Protein AF-M1DH36-F1 (afdb_monomer_lite)

Structure (mmCIF, N/CA/C/O backbone):
data_AF-M1DH36-F1
#
_entry.id   AF-M1DH36-F1
#
loop_
_atom_site.group_PDB
_atom_site.id
_atom_site.type_symbol
_atom_site.label_atom_id
_atom_site.label_alt_id
_atom_site.label_comp_id
_atom_site.label_asym_id
_atom_site.label_entity_id
_atom_site.label_seq_id
_atom_site.pdbx_PDB_ins_code
_atom_site.Cartn_x
_atom_site.Cartn_y
_atom_site.Cartn_z
_atom_site.occupancy
_atom_site.B_iso_or_equiv
_atom_site.auth_seq_id
_atom_site.auth_comp_id
_atom_site.auth_asym_id
_atom_site.auth_atom_id
_atom_site.pdbx_PDB_model_num
ATOM 1 N N . MET A 1 1 ? -12.314 -57.095 -24.752 1.00 42.28 1 MET A N 1
ATOM 2 C CA . MET A 1 1 ? -11.784 -55.862 -24.139 1.00 42.28 1 MET A CA 1
ATOM 3 C C . MET A 1 1 ? -11.104 -55.085 -25.249 1.00 42.28 1 MET A C 1
ATOM 5 O O . MET A 1 1 ? -10.148 -55.603 -25.806 1.00 42.28 1 MET A O 1
ATOM 9 N N . PHE A 1 2 ? -11.650 -53.938 -25.650 1.00 45.88 2 PHE A N 1
ATOM 10 C CA . PHE A 1 2 ? -11.064 -53.094 -26.693 1.00 45.88 2 PHE A CA 1
ATOM 11 C C . PHE A 1 2 ? -10.567 -51.814 -26.026 1.00 45.88 2 PHE A C 1
ATOM 13 O O . PHE A 1 2 ? -11.365 -51.044 -25.501 1.00 45.88 2 PHE A O 1
ATOM 20 N N . THR A 1 3 ? -9.252 -51.626 -25.987 1.00 54.78 3 THR A N 1
ATOM 21 C CA . THR A 1 3 ? -8.622 -50.365 -25.591 1.00 54.78 3 THR A CA 1
ATOM 22 C C . THR A 1 3 ? -8.755 -49.385 -26.747 1.00 54.78 3 THR A C 1
ATOM 24 O O . THR A 1 3 ? -8.168 -49.597 -27.808 1.00 54.78 3 THR A O 1
ATOM 27 N N . THR A 1 4 ? -9.549 -48.334 -26.569 1.00 56.47 4 THR A N 1
ATOM 28 C CA . THR A 1 4 ? -9.610 -47.218 -27.515 1.00 56.47 4 THR A CA 1
ATOM 29 C C . THR A 1 4 ? -8.307 -46.415 -27.441 1.00 56.47 4 THR A C 1
ATOM 31 O O . THR A 1 4 ? -7.880 -46.089 -26.330 1.00 56.47 4 THR A O 1
ATOM 34 N N . PRO A 1 5 ? -7.663 -46.096 -28.577 1.00 58.59 5 PRO A N 1
ATOM 35 C CA . PRO A 1 5 ? -6.467 -45.263 -28.587 1.00 58.59 5 PRO A CA 1
ATOM 36 C C . PRO A 1 5 ? -6.806 -43.853 -28.085 1.00 58.59 5 PRO A C 1
ATOM 38 O O . PRO A 1 5 ? -7.791 -43.251 -28.506 1.00 58.59 5 PRO A O 1
ATOM 41 N N . LEU A 1 6 ? -5.999 -43.360 -27.144 1.00 63.38 6 LEU A N 1
ATOM 42 C CA . LEU A 1 6 ? -6.091 -42.011 -26.596 1.00 63.38 6 LEU A CA 1
ATOM 43 C C . LEU A 1 6 ? -5.641 -41.019 -27.676 1.00 63.38 6 LEU A C 1
ATOM 45 O O . LEU A 1 6 ? -4.460 -40.971 -28.017 1.00 63.38 6 LEU A O 1
ATOM 49 N N . ASP A 1 7 ? -6.582 -40.258 -28.226 1.00 53.03 7 ASP A N 1
ATOM 50 C CA . ASP A 1 7 ? -6.295 -39.248 -29.240 1.00 53.03 7 ASP A CA 1
ATOM 51 C C . ASP A 1 7 ? -5.629 -38.027 -28.579 1.00 53.03 7 ASP A C 1
ATOM 53 O O . ASP A 1 7 ? -6.247 -37.270 -27.830 1.00 53.03 7 ASP A O 1
ATOM 57 N N . ILE A 1 8 ? -4.320 -37.880 -28.793 1.00 55.91 8 ILE A N 1
ATOM 58 C CA . ILE A 1 8 ? -3.453 -36.835 -28.219 1.00 55.91 8 ILE A CA 1
ATOM 59 C C . ILE A 1 8 ? -3.418 -35.576 -29.092 1.00 55.91 8 ILE A C 1
ATOM 61 O O . ILE A 1 8 ? -2.388 -34.911 -29.216 1.00 55.91 8 ILE A O 1
ATOM 65 N N . THR A 1 9 ? -4.552 -35.165 -29.656 1.00 53.34 9 THR A N 1
ATOM 66 C CA . THR A 1 9 ? -4.676 -33.815 -30.216 1.00 53.34 9 THR A CA 1
ATOM 67 C C . THR A 1 9 ? -4.833 -32.802 -29.080 1.00 53.34 9 THR A C 1
ATOM 69 O O . THR A 1 9 ? -5.903 -32.228 -28.873 1.00 53.34 9 THR A O 1
ATOM 72 N N . LYS A 1 10 ? -3.760 -32.553 -28.313 1.00 57.12 10 LYS A N 1
ATOM 73 C CA . LYS A 1 10 ? -3.668 -31.336 -27.498 1.00 57.12 10 LYS A CA 1
ATOM 74 C C . LYS A 1 10 ? -3.493 -30.167 -28.459 1.00 57.12 10 LYS A C 1
ATOM 76 O O . LYS A 1 10 ? -2.382 -29.791 -28.817 1.00 57.12 10 LYS A O 1
ATOM 81 N N . THR A 1 11 ? -4.609 -29.605 -28.902 1.00 49.44 11 THR A N 1
ATOM 82 C CA . THR A 1 11 ? -4.624 -28.299 -29.551 1.00 49.44 11 THR A CA 1
ATOM 83 C C . THR A 1 11 ? -4.036 -27.299 -28.564 1.00 49.44 11 THR A C 1
ATOM 85 O O . THR A 1 11 ? -4.624 -27.047 -27.510 1.00 49.44 11 THR A O 1
ATOM 88 N N . LYS A 1 12 ? -2.853 -26.767 -28.882 1.00 56.31 12 LYS A N 1
ATOM 89 C CA . LYS A 1 12 ? -2.287 -25.597 -28.217 1.00 56.31 12 LYS A CA 1
ATOM 90 C C . LYS A 1 12 ? -3.327 -24.490 -28.357 1.00 56.31 12 LYS A C 1
ATOM 92 O O . LYS A 1 12 ? -3.572 -24.011 -29.463 1.00 56.31 12 LYS A O 1
ATOM 97 N N . GLY A 1 13 ? -4.030 -24.197 -27.263 1.00 55.03 13 GLY A N 1
ATOM 98 C CA . GLY A 1 13 ? -4.970 -23.084 -27.221 1.00 55.03 13 GLY A CA 1
ATOM 99 C C . GLY A 1 13 ? -4.248 -21.812 -27.669 1.00 55.03 13 GLY A C 1
ATOM 100 O O . GLY A 1 13 ? -3.029 -21.726 -27.491 1.00 55.03 13 GLY A O 1
ATOM 101 N N . PRO A 1 14 ? -4.953 -20.857 -28.294 1.00 49.69 14 PRO A N 1
ATOM 102 C CA . PRO A 1 14 ? -4.314 -19.640 -28.760 1.00 49.69 14 PRO A CA 1
ATOM 103 C C . PRO A 1 14 ? -3.577 -18.994 -27.582 1.00 49.69 14 PRO A C 1
ATOM 105 O O . PRO A 1 14 ? -4.127 -18.846 -26.492 1.00 49.69 14 PRO A O 1
ATOM 108 N N . GLU A 1 15 ? -2.312 -18.640 -27.804 1.00 54.12 15 GLU A N 1
ATOM 109 C CA . GLU A 1 15 ? -1.389 -18.031 -26.832 1.00 54.12 15 GLU A CA 1
ATOM 110 C C . GLU A 1 15 ? -1.829 -16.612 -26.400 1.00 54.12 15 GLU A C 1
ATOM 112 O O . GLU A 1 15 ? -1.023 -15.798 -25.966 1.00 54.12 15 GLU A O 1
ATOM 117 N N . ASN A 1 16 ? -3.116 -16.289 -26.532 1.00 48.59 16 ASN A N 1
ATOM 118 C CA . ASN A 1 16 ? -3.704 -14.971 -26.342 1.00 48.59 16 ASN A CA 1
ATOM 119 C C . ASN A 1 16 ? -4.618 -14.877 -25.110 1.00 48.59 16 ASN A C 1
ATOM 121 O O . ASN A 1 16 ? -5.334 -13.890 -24.967 1.00 48.59 16 ASN A O 1
ATOM 125 N N . MET A 1 17 ? -4.612 -15.877 -24.220 1.00 52.38 17 MET A N 1
ATOM 126 C CA . MET A 1 17 ? -5.376 -15.804 -22.963 1.00 52.38 17 MET A CA 1
ATOM 127 C C . MET A 1 17 ? -4.786 -14.809 -21.955 1.00 52.38 17 MET A C 1
ATOM 129 O O . MET A 1 17 ? -5.438 -14.461 -20.974 1.00 52.38 17 MET A O 1
ATOM 133 N N . HIS A 1 18 ? -3.570 -14.327 -22.203 1.00 55.66 18 HIS A N 1
ATOM 134 C CA . HIS A 1 18 ? -2.946 -13.290 -21.404 1.00 55.66 18 HIS A CA 1
ATOM 135 C C . HIS A 1 18 ? -3.297 -11.942 -22.031 1.00 55.66 18 HIS A C 1
ATOM 137 O O . HIS A 1 18 ? -3.010 -11.700 -23.204 1.00 55.66 18 HIS A O 1
ATOM 143 N N . GLY A 1 19 ? -3.953 -11.077 -21.253 1.00 60.44 19 GLY A N 1
ATOM 144 C CA . GLY A 1 19 ? -4.169 -9.684 -21.635 1.00 60.44 19 GLY A CA 1
ATOM 145 C C . GLY A 1 19 ? -2.851 -8.968 -21.969 1.00 60.44 19 GLY A C 1
ATOM 146 O O . GLY A 1 19 ? -1.769 -9.548 -21.830 1.00 60.44 19 GLY A O 1
ATOM 147 N N . PRO A 1 20 ? -2.912 -7.702 -22.413 1.00 65.31 20 PRO A N 1
ATOM 148 C CA . PRO A 1 20 ? -1.724 -6.941 -22.780 1.00 65.31 20 PRO A CA 1
ATOM 149 C C . PRO A 1 20 ? -0.638 -7.056 -21.707 1.00 65.31 20 PRO A C 1
ATOM 151 O O . PRO A 1 20 ? -0.869 -6.772 -20.531 1.00 65.31 20 PRO A O 1
ATOM 154 N N . THR A 1 21 ? 0.542 -7.522 -22.115 1.00 75.31 21 THR A N 1
ATOM 155 C CA . THR A 1 21 ? 1.678 -7.647 -21.204 1.00 75.31 21 THR A CA 1
ATOM 156 C C . THR A 1 21 ? 2.105 -6.247 -20.789 1.00 75.31 21 THR A C 1
ATOM 158 O O . THR A 1 21 ? 2.473 -5.443 -21.643 1.00 75.31 21 THR A O 1
ATOM 161 N N . LEU A 1 22 ? 2.057 -5.963 -19.486 1.00 79.81 22 LEU A N 1
ATOM 162 C CA . LEU A 1 22 ? 2.491 -4.677 -18.943 1.00 79.81 22 LEU A CA 1
ATOM 163 C C . LEU A 1 22 ? 3.931 -4.373 -19.362 1.00 79.81 22 LEU A C 1
ATOM 165 O O . LEU A 1 22 ? 4.773 -5.268 -19.475 1.00 79.81 22 LEU A O 1
ATOM 169 N N . THR A 1 23 ? 4.240 -3.103 -19.558 1.00 88.38 23 THR A N 1
ATOM 170 C CA . THR A 1 23 ? 5.613 -2.610 -19.662 1.00 88.38 23 THR A CA 1
ATOM 171 C C . THR A 1 23 ? 6.277 -2.603 -18.281 1.00 88.38 23 THR A C 1
ATOM 173 O O . THR A 1 23 ? 5.618 -2.709 -17.246 1.00 88.38 23 THR A O 1
ATOM 176 N N . THR A 1 24 ? 7.605 -2.489 -18.227 1.00 89.62 24 THR A N 1
ATOM 177 C CA . THR A 1 24 ? 8.337 -2.371 -16.951 1.00 89.62 24 THR A CA 1
ATOM 178 C C . THR A 1 24 ? 7.875 -1.161 -16.136 1.00 89.62 24 THR A C 1
ATOM 180 O O . THR A 1 24 ? 7.696 -1.273 -14.929 1.00 89.62 24 THR A O 1
ATOM 183 N N . ALA A 1 25 ? 7.622 -0.026 -16.795 1.00 89.94 25 ALA A N 1
ATOM 184 C CA . ALA A 1 25 ? 7.152 1.187 -16.131 1.00 89.94 25 ALA A CA 1
ATOM 185 C C . ALA A 1 25 ? 5.765 0.998 -15.495 1.00 89.94 25 ALA A C 1
ATOM 187 O O . ALA A 1 25 ? 5.552 1.397 -14.354 1.00 89.94 25 ALA A O 1
ATOM 188 N N . GLU A 1 26 ? 4.840 0.340 -16.197 1.00 88.44 26 GLU A N 1
ATOM 189 C CA . GLU A 1 26 ? 3.497 0.057 -15.674 1.00 88.44 26 GLU A CA 1
ATOM 190 C C . GLU A 1 26 ? 3.526 -0.922 -14.497 1.00 88.44 26 GLU A C 1
ATOM 192 O O . GLU A 1 26 ? 2.793 -0.731 -13.528 1.00 88.44 26 GLU A O 1
ATOM 197 N N . ARG A 1 27 ? 4.399 -1.941 -14.544 1.00 88.12 27 ARG A N 1
ATOM 198 C CA . ARG A 1 27 ? 4.608 -2.846 -13.402 1.00 88.12 27 ARG A CA 1
ATOM 199 C C . ARG A 1 27 ? 5.120 -2.089 -12.182 1.00 88.12 27 ARG A C 1
ATOM 201 O O . ARG A 1 27 ? 4.527 -2.221 -11.118 1.00 88.12 27 ARG A O 1
ATOM 208 N N . ASN A 1 28 ? 6.152 -1.263 -12.354 1.00 91.56 28 ASN A N 1
ATOM 209 C CA . ASN A 1 28 ? 6.707 -0.471 -11.257 1.00 91.56 28 ASN A CA 1
ATOM 210 C C . ASN A 1 28 ? 5.646 0.452 -10.648 1.00 91.56 28 ASN A C 1
ATOM 212 O O . ASN A 1 28 ? 5.466 0.460 -9.436 1.00 91.56 28 ASN A O 1
ATOM 216 N N . TRP A 1 29 ? 4.883 1.159 -11.485 1.00 92.00 29 TRP A N 1
ATOM 217 C CA . TRP A 1 29 ? 3.810 2.038 -11.020 1.00 92.00 29 TRP A CA 1
ATOM 218 C C . TRP A 1 29 ? 2.725 1.281 -10.242 1.00 92.00 29 TRP A C 1
ATOM 220 O O . TRP A 1 29 ? 2.294 1.713 -9.175 1.00 92.00 29 TRP A O 1
ATOM 230 N N . ARG A 1 30 ? 2.292 0.120 -10.746 1.00 93.38 30 ARG A N 1
ATOM 231 C CA . ARG A 1 30 ? 1.343 -0.761 -10.050 1.00 93.38 30 ARG A CA 1
ATOM 232 C C . ARG A 1 30 ? 1.878 -1.174 -8.676 1.00 93.38 30 ARG A C 1
ATOM 234 O O . ARG A 1 30 ? 1.135 -1.112 -7.699 1.00 93.38 30 ARG A O 1
A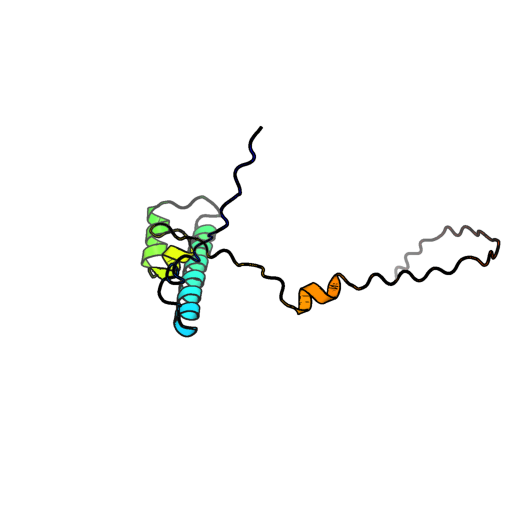TOM 241 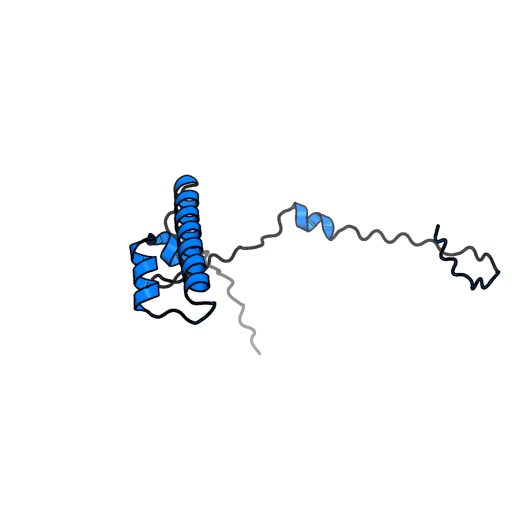N N . ASP A 1 31 ? 3.140 -1.582 -8.601 1.00 92.56 31 ASP A N 1
ATOM 242 C CA . ASP A 1 31 ? 3.759 -2.060 -7.363 1.00 92.56 31 ASP A CA 1
ATOM 243 C C . ASP A 1 31 ? 3.925 -0.922 -6.344 1.00 92.56 31 ASP A C 1
ATOM 245 O O . ASP A 1 31 ? 3.656 -1.112 -5.158 1.00 92.56 31 ASP A O 1
ATOM 249 N N . GLU A 1 32 ? 4.254 0.291 -6.799 1.00 96.44 32 GLU A N 1
ATOM 250 C CA . GLU A 1 32 ? 4.264 1.499 -5.967 1.00 96.44 32 GLU A CA 1
ATOM 251 C C . GLU A 1 32 ? 2.876 1.803 -5.382 1.00 96.44 32 GLU A C 1
ATOM 253 O O . GLU A 1 32 ? 2.752 2.049 -4.180 1.00 96.44 32 GLU A O 1
ATOM 258 N N . MET A 1 33 ? 1.809 1.729 -6.189 1.00 95.69 33 MET A N 1
ATOM 259 C CA . MET A 1 33 ? 0.436 1.932 -5.701 1.00 95.69 33 MET A CA 1
ATOM 260 C C . MET A 1 33 ? 0.053 0.896 -4.636 1.00 95.69 33 MET A C 1
ATOM 262 O O . MET A 1 33 ? -0.562 1.242 -3.624 1.00 95.69 33 MET A O 1
ATOM 266 N N . ILE A 1 34 ? 0.445 -0.367 -4.832 1.00 95.50 34 ILE A N 1
ATOM 267 C CA . ILE A 1 34 ? 0.218 -1.441 -3.858 1.00 95.50 34 ILE A CA 1
ATOM 268 C C . ILE A 1 34 ? 0.988 -1.166 -2.567 1.00 95.50 34 ILE A C 1
ATOM 270 O O . ILE A 1 34 ? 0.403 -1.227 -1.486 1.00 95.50 34 ILE A O 1
ATOM 274 N N . MET A 1 35 ? 2.267 -0.801 -2.663 1.00 97.62 35 MET A N 1
ATOM 275 C CA . MET A 1 35 ? 3.109 -0.497 -1.506 1.00 97.62 35 MET A CA 1
ATOM 276 C C . MET A 1 35 ? 2.530 0.652 -0.676 1.00 97.62 35 MET A C 1
ATOM 278 O O . MET A 1 35 ? 2.393 0.542 0.544 1.00 97.62 35 MET A O 1
ATOM 282 N N . VAL A 1 36 ? 2.123 1.739 -1.333 1.00 98.00 36 VAL A N 1
ATOM 283 C CA . VAL A 1 36 ? 1.519 2.897 -0.668 1.00 98.00 36 VAL A CA 1
ATOM 284 C C . VAL A 1 36 ? 0.175 2.528 -0.020 1.00 98.00 36 VAL A C 1
ATOM 286 O O . VAL A 1 36 ? -0.116 2.973 1.094 1.00 98.00 36 VAL A O 1
ATOM 289 N N . ARG A 1 37 ? -0.629 1.665 -0.657 1.00 96.81 37 ARG A N 1
ATOM 290 C CA . ARG A 1 37 ? -1.879 1.152 -0.076 1.00 96.81 37 ARG A CA 1
ATOM 291 C C . ARG A 1 37 ? -1.631 0.282 1.158 1.00 96.81 37 ARG A C 1
ATOM 293 O O . ARG A 1 37 ? -2.332 0.456 2.153 1.00 96.81 37 ARG A O 1
ATOM 300 N N . MET A 1 38 ? -0.639 -0.609 1.121 1.00 97.25 38 MET A N 1
ATOM 301 C CA . MET A 1 38 ? -0.246 -1.428 2.276 1.00 97.25 38 MET A CA 1
ATOM 302 C C . MET A 1 38 ? 0.237 -0.556 3.434 1.00 97.25 38 MET A C 1
ATOM 304 O O . MET A 1 38 ? -0.203 -0.752 4.562 1.00 97.25 38 MET A O 1
ATOM 308 N N . PHE A 1 39 ? 1.048 0.466 3.156 1.00 97.62 39 PHE A N 1
ATOM 309 C CA . PHE A 1 39 ? 1.480 1.424 4.173 1.00 97.62 39 PHE A CA 1
ATOM 310 C C . PHE A 1 39 ? 0.293 2.152 4.827 1.00 97.62 39 PHE A C 1
ATOM 312 O O . PHE A 1 39 ? 0.233 2.281 6.048 1.00 97.62 39 PHE A O 1
ATOM 319 N N . GLY A 1 40 ? -0.692 2.588 4.034 1.00 97.56 40 GLY A N 1
ATOM 320 C CA . GLY A 1 40 ? -1.913 3.207 4.554 1.00 97.56 40 GLY A CA 1
ATOM 321 C C . GLY A 1 40 ? -2.728 2.279 5.462 1.00 97.56 40 GLY A C 1
ATOM 322 O O . GLY A 1 40 ? -3.237 2.720 6.494 1.00 97.56 40 GLY A O 1
ATOM 323 N N . LEU A 1 41 ? -2.821 0.996 5.102 1.00 97.12 41 LEU A N 1
ATOM 324 C CA . LEU A 1 41 ? -3.484 -0.025 5.916 1.00 97.12 41 LEU A CA 1
ATOM 325 C C . LEU A 1 41 ? -2.710 -0.326 7.207 1.00 97.12 41 LEU A C 1
ATOM 327 O O . LEU A 1 41 ? -3.332 -0.447 8.258 1.00 97.12 41 LEU A O 1
ATOM 331 N N . GLU A 1 42 ? -1.378 -0.373 7.162 1.00 97.94 42 GLU A N 1
ATOM 332 C CA . GLU A 1 42 ? -0.549 -0.592 8.354 1.00 97.94 42 GLU A CA 1
ATOM 333 C C . GLU A 1 42 ? -0.678 0.570 9.348 1.00 97.94 42 GLU A C 1
ATOM 335 O O . GLU A 1 42 ? -0.891 0.374 10.545 1.00 97.94 42 GLU A O 1
ATOM 340 N N . MET A 1 43 ? -0.660 1.806 8.846 1.00 97.75 43 MET A N 1
ATOM 341 C CA . MET A 1 43 ? -0.905 2.995 9.664 1.00 97.75 43 MET A CA 1
ATOM 342 C C . MET A 1 43 ? -2.285 2.953 10.332 1.00 97.75 43 MET A C 1
ATOM 344 O O . MET A 1 43 ? -2.428 3.334 11.496 1.00 97.75 43 MET A O 1
ATOM 348 N N . LEU A 1 44 ? -3.306 2.473 9.616 1.00 97.88 44 LEU A N 1
ATOM 349 C CA . LEU A 1 44 ? -4.641 2.278 10.174 1.00 97.88 44 LEU A CA 1
ATOM 350 C C . LEU A 1 44 ? -4.655 1.172 11.241 1.00 97.88 44 LEU A C 1
ATOM 352 O O . LEU A 1 44 ? -5.249 1.363 12.301 1.00 97.88 44 LEU A O 1
ATOM 356 N N . HIS A 1 45 ? -3.981 0.049 10.994 1.00 96.94 45 HIS A N 1
ATOM 357 C CA . HIS A 1 45 ? -3.846 -1.059 11.938 1.00 96.94 45 HIS A CA 1
ATOM 358 C C . HIS A 1 45 ? -3.216 -0.592 13.261 1.00 96.94 45 HIS A C 1
ATOM 360 O O . HIS A 1 45 ? -3.747 -0.867 14.340 1.00 96.94 45 HIS A O 1
ATOM 366 N N . HIS A 1 46 ? -2.155 0.215 13.186 1.00 97.19 46 HIS A N 1
ATOM 367 C CA . HIS A 1 46 ? -1.527 0.833 14.355 1.00 97.19 46 HIS A CA 1
ATOM 368 C C . HIS A 1 46 ? -2.451 1.834 15.055 1.00 97.19 46 HIS A C 1
ATOM 370 O O . HIS A 1 46 ? -2.588 1.796 16.279 1.00 97.19 46 HIS A O 1
ATOM 376 N N . ARG A 1 47 ? -3.145 2.693 14.297 1.00 97.12 47 ARG A N 1
ATOM 377 C CA . ARG A 1 47 ? -4.120 3.652 14.846 1.00 97.12 47 ARG A CA 1
ATOM 378 C C . ARG A 1 47 ? -5.266 2.954 15.582 1.00 97.12 47 ARG A C 1
ATOM 380 O O . ARG A 1 47 ? -5.748 3.471 16.586 1.00 97.12 47 ARG A O 1
ATOM 387 N N . ASN A 1 48 ? -5.676 1.781 15.109 1.00 97.19 48 ASN A N 1
ATOM 388 C CA . ASN A 1 48 ? -6.714 0.963 15.729 1.00 97.19 48 ASN A CA 1
ATOM 389 C C . ASN A 1 48 ? -6.201 0.118 16.909 1.00 97.19 48 ASN A C 1
ATOM 391 O O . ASN A 1 48 ? -6.992 -0.583 17.544 1.00 97.19 48 ASN A O 1
ATOM 395 N N . GLY A 1 49 ? -4.900 0.153 17.215 1.00 96.88 49 GLY A N 1
ATOM 396 C CA . GLY A 1 49 ? -4.299 -0.684 18.253 1.00 96.88 49 GLY A CA 1
ATOM 397 C C . GLY A 1 49 ? -4.425 -2.173 17.932 1.00 96.88 49 GLY A C 1
ATOM 398 O O . GLY A 1 49 ? -4.824 -2.958 18.791 1.00 96.88 49 GLY A O 1
ATOM 399 N N . CYS A 1 50 ? -4.164 -2.537 16.676 1.00 93.00 50 CYS A N 1
ATOM 400 C CA . CYS A 1 50 ? -4.263 -3.895 16.138 1.00 93.00 50 CYS A CA 1
ATOM 401 C C . CYS A 1 50 ? -5.675 -4.508 16.145 1.00 93.00 50 CYS A C 1
ATOM 403 O O . CYS A 1 50 ? -5.845 -5.720 16.011 1.00 93.00 50 CYS A O 1
ATOM 405 N N . ARG A 1 51 ? -6.715 -3.685 16.316 1.00 95.69 51 ARG A N 1
ATOM 406 C CA . ARG A 1 51 ? -8.115 -4.115 16.217 1.00 95.69 51 ARG A CA 1
ATOM 407 C C . ARG A 1 51 ? -8.594 -4.083 14.771 1.00 95.69 51 ARG A C 1
ATOM 409 O O . ARG A 1 51 ? -8.087 -3.315 13.954 1.00 95.69 51 ARG A O 1
ATOM 416 N N . ALA A 1 52 ? -9.621 -4.881 14.487 1.00 94.94 52 ALA A N 1
ATOM 417 C CA . ALA A 1 52 ? -10.277 -4.892 13.186 1.00 94.94 52 ALA A CA 1
ATOM 418 C C . ALA A 1 52 ? -10.764 -3.487 12.791 1.00 94.94 52 ALA A C 1
ATOM 420 O O . ALA A 1 52 ? -11.362 -2.775 13.602 1.00 94.94 52 ALA A O 1
ATOM 421 N N . SER A 1 53 ? -10.504 -3.105 11.543 1.00 97.19 53 SER A N 1
ATOM 422 C CA . SER A 1 53 ? -10.966 -1.845 10.960 1.00 97.19 53 SER A CA 1
ATOM 423 C C . SER A 1 53 ? -12.429 -1.924 10.536 1.00 97.19 53 SER A C 1
ATOM 425 O O . SER A 1 53 ? -12.908 -2.976 10.113 1.00 97.19 53 SER A O 1
ATOM 427 N N . THR A 1 54 ? -13.140 -0.800 10.620 1.00 97.31 54 THR A N 1
ATOM 428 C CA . THR A 1 54 ? -14.488 -0.683 10.046 1.00 97.31 54 THR A CA 1
ATOM 429 C C . THR A 1 54 ? -14.411 -0.466 8.534 1.00 97.31 54 THR A C 1
ATOM 431 O O . THR A 1 54 ? -13.390 -0.010 8.018 1.00 97.31 54 THR A O 1
ATOM 434 N N . GLN A 1 55 ? -15.503 -0.744 7.816 1.00 96.50 55 GLN A N 1
ATOM 435 C CA . GLN A 1 55 ? -15.564 -0.501 6.371 1.00 96.50 55 GLN A CA 1
ATOM 436 C C . GLN A 1 55 ? -15.288 0.969 6.022 1.00 96.50 55 GLN A C 1
ATOM 438 O O . GLN A 1 55 ? -14.503 1.239 5.126 1.00 96.50 55 GLN A O 1
ATOM 443 N N . GLU A 1 56 ? -15.844 1.913 6.786 1.00 97.81 56 GLU A N 1
ATOM 444 C CA . GLU A 1 56 ? -15.626 3.353 6.584 1.00 97.81 56 GLU A CA 1
ATOM 445 C C . GLU A 1 56 ? -14.139 3.737 6.677 1.00 97.81 56 GLU A C 1
ATOM 447 O O . GLU A 1 56 ? -13.637 4.501 5.856 1.00 97.81 56 GLU A O 1
ATOM 452 N N . GLN A 1 57 ? -13.400 3.156 7.628 1.00 97.69 57 GLN A N 1
ATOM 453 C CA . GLN A 1 57 ? -11.958 3.384 7.747 1.00 97.69 57 GLN A CA 1
ATOM 454 C C . GLN A 1 57 ? -11.180 2.785 6.567 1.00 97.69 57 GLN A C 1
ATOM 456 O O . GLN A 1 57 ? -10.213 3.378 6.088 1.00 97.69 57 GLN A O 1
ATOM 461 N N . LEU A 1 58 ? -11.584 1.602 6.097 1.00 96.69 58 LEU A N 1
ATOM 462 C CA . LEU A 1 58 ? -10.980 0.975 4.921 1.00 96.69 58 LEU A CA 1
ATOM 463 C C . LEU A 1 58 ? -11.257 1.793 3.650 1.00 96.69 58 LEU A C 1
ATOM 465 O O . LEU A 1 58 ? -10.362 1.928 2.814 1.00 96.69 58 LEU A O 1
ATOM 469 N N . ASP A 1 59 ? -12.448 2.378 3.534 1.00 96.62 59 ASP A N 1
ATOM 470 C CA . ASP A 1 59 ? -12.850 3.247 2.426 1.00 96.62 59 ASP A CA 1
ATOM 471 C C . ASP A 1 59 ? -12.098 4.586 2.447 1.00 96.62 59 ASP A C 1
ATOM 473 O O . ASP A 1 59 ? -11.701 5.091 1.393 1.00 96.62 59 ASP A O 1
ATOM 477 N N . GLU A 1 60 ? -11.818 5.143 3.630 1.00 97.62 60 GLU A N 1
ATOM 478 C CA . GLU A 1 60 ? -10.957 6.324 3.783 1.00 97.62 60 GLU A CA 1
ATOM 479 C C . GLU A 1 60 ? -9.548 6.042 3.238 1.00 97.62 60 GLU A C 1
ATOM 481 O O . GLU A 1 60 ? -9.022 6.798 2.413 1.00 97.62 60 GLU A O 1
ATOM 486 N N . VAL A 1 61 ? -8.950 4.911 3.634 1.00 97.19 61 VAL A N 1
ATOM 487 C CA . VAL A 1 61 ? -7.649 4.468 3.110 1.00 97.19 61 VAL A CA 1
ATOM 488 C C . VAL A 1 61 ? -7.731 4.224 1.602 1.00 97.19 61 VAL A C 1
ATOM 490 O O . VAL A 1 61 ? -6.805 4.589 0.879 1.00 97.19 61 VAL A O 1
ATOM 493 N N . ALA A 1 62 ? -8.837 3.662 1.108 1.00 95.44 62 ALA A N 1
ATOM 494 C CA . ALA A 1 62 ? -9.045 3.432 -0.318 1.00 95.44 62 ALA A CA 1
ATOM 495 C C . ALA A 1 62 ? -9.133 4.720 -1.135 1.00 95.44 62 ALA A C 1
ATOM 497 O O . ALA A 1 62 ? -8.598 4.783 -2.239 1.00 95.44 62 ALA A O 1
ATOM 498 N N . THR A 1 63 ? -9.767 5.743 -0.572 1.00 96.62 63 THR A N 1
ATOM 499 C CA . THR A 1 63 ? -9.903 7.064 -1.186 1.00 96.62 63 THR A CA 1
ATOM 500 C C . THR A 1 63 ? -8.563 7.791 -1.208 1.00 96.62 63 THR A C 1
ATOM 502 O O . THR A 1 63 ? -8.210 8.426 -2.200 1.00 96.62 63 THR A O 1
ATOM 505 N N . LYS A 1 64 ? -7.788 7.680 -0.125 1.00 97.69 64 LYS A N 1
ATOM 506 C CA . LYS A 1 64 ? -6.477 8.326 0.005 1.00 97.69 64 LYS A CA 1
ATOM 507 C C . LYS A 1 64 ? -5.395 7.652 -0.842 1.00 97.69 64 LYS A C 1
ATOM 509 O O . LYS A 1 64 ? -4.509 8.332 -1.355 1.00 97.69 64 LYS A O 1
ATOM 514 N N . TYR A 1 65 ? -5.471 6.332 -0.980 1.00 96.44 65 TYR A N 1
ATOM 515 C CA . TYR A 1 65 ? -4.514 5.505 -1.709 1.00 96.44 65 TYR A CA 1
ATOM 516 C C . TYR A 1 65 ? -5.265 4.630 -2.724 1.00 96.44 65 TYR A C 1
ATOM 518 O O . TYR A 1 65 ? -5.492 3.432 -2.484 1.00 96.44 65 TYR A O 1
ATOM 526 N N . PRO A 1 66 ? -5.712 5.237 -3.839 1.00 95.00 66 PRO A N 1
ATOM 527 C CA . PRO A 1 66 ? -6.464 4.526 -4.858 1.00 95.00 66 PRO A CA 1
ATOM 528 C C . PRO A 1 66 ? -5.580 3.490 -5.550 1.00 95.00 66 PRO A C 1
ATOM 530 O O . PRO A 1 66 ? -4.374 3.679 -5.698 1.00 95.00 66 PRO A O 1
ATOM 533 N N . LEU A 1 67 ? -6.201 2.402 -5.997 1.00 93.56 67 LEU A N 1
ATOM 534 C CA . LEU A 1 67 ? -5.571 1.367 -6.809 1.00 93.56 67 LEU A CA 1
ATOM 535 C C . LEU A 1 67 ? -6.125 1.441 -8.234 1.00 93.56 67 LEU A C 1
ATOM 537 O O . LEU A 1 67 ? -7.289 1.776 -8.441 1.00 93.56 67 LEU A O 1
ATOM 541 N N . ASN A 1 68 ? -5.289 1.138 -9.225 1.00 89.81 68 ASN A N 1
ATOM 542 C CA . ASN A 1 68 ? -5.746 0.986 -10.605 1.00 89.81 68 ASN A CA 1
ATOM 543 C C . ASN A 1 68 ? -6.279 -0.441 -10.845 1.00 89.81 68 ASN A C 1
ATOM 545 O O . ASN A 1 68 ? -6.121 -1.330 -10.006 1.00 89.81 68 ASN A O 1
ATOM 549 N N . GLU A 1 69 ? -6.905 -0.680 -11.999 1.00 88.50 69 GLU A N 1
ATOM 550 C CA . GLU A 1 69 ? -7.507 -1.981 -12.335 1.00 88.50 69 GLU A CA 1
ATOM 551 C C . GLU A 1 69 ? -6.497 -3.139 -12.274 1.00 88.50 69 GLU A C 1
ATOM 553 O O . GLU A 1 69 ? -6.813 -4.221 -11.786 1.00 88.50 69 GLU A O 1
ATOM 558 N N . GLN A 1 70 ? -5.254 -2.897 -12.693 1.00 86.31 70 GLN A N 1
ATOM 559 C CA . GLN A 1 70 ? -4.183 -3.896 -12.680 1.00 86.31 70 GLN A CA 1
ATOM 560 C C . GLN A 1 70 ? -3.753 -4.267 -11.257 1.00 86.31 70 GLN A C 1
ATOM 562 O O . GLN A 1 70 ? -3.531 -5.441 -10.969 1.00 86.31 70 GLN A O 1
ATOM 567 N N . ALA A 1 71 ? -3.649 -3.287 -10.358 1.00 88.44 71 ALA A N 1
ATOM 568 C CA . ALA A 1 71 ? -3.349 -3.515 -8.949 1.00 88.44 71 ALA A CA 1
ATOM 569 C C . ALA A 1 71 ? -4.521 -4.200 -8.236 1.00 88.44 71 ALA A C 1
ATOM 571 O O . ALA A 1 71 ? -4.309 -5.113 -7.442 1.00 88.44 71 ALA A O 1
ATOM 572 N N . HIS A 1 72 ? -5.760 -3.819 -8.562 1.00 88.69 72 HIS A N 1
ATOM 573 C CA . HIS A 1 72 ? -6.954 -4.514 -8.085 1.00 88.69 72 HIS A CA 1
ATOM 574 C C . HIS A 1 72 ? -6.973 -5.976 -8.526 1.00 88.69 72 HIS A C 1
ATOM 576 O O . HIS A 1 72 ? -7.242 -6.849 -7.706 1.00 88.69 72 HIS A O 1
ATOM 582 N N . ALA A 1 73 ? -6.665 -6.252 -9.794 1.00 83.81 73 ALA A N 1
ATOM 583 C CA . ALA A 1 73 ? -6.573 -7.611 -10.304 1.00 83.81 73 ALA A CA 1
ATOM 584 C C . ALA A 1 73 ? -5.481 -8.401 -9.569 1.00 83.81 73 ALA A C 1
ATOM 586 O O . ALA A 1 73 ? -5.762 -9.486 -9.073 1.00 83.81 73 ALA A O 1
ATOM 587 N N . LEU A 1 74 ? -4.283 -7.824 -9.408 1.00 85.38 74 LEU A N 1
ATOM 588 C CA . LEU A 1 74 ? -3.172 -8.487 -8.718 1.00 85.38 74 LEU A CA 1
ATOM 589 C C . LEU A 1 74 ? -3.493 -8.825 -7.256 1.00 85.38 74 LEU A C 1
ATOM 591 O O . LEU A 1 74 ? -3.095 -9.875 -6.769 1.00 85.38 74 LEU A O 1
ATOM 595 N N . LEU A 1 75 ? -4.229 -7.955 -6.560 1.00 85.31 75 LEU A N 1
ATOM 596 C CA . LEU A 1 75 ? -4.653 -8.182 -5.176 1.00 85.31 75 LEU A CA 1
ATOM 597 C C . LEU A 1 75 ? -5.927 -9.038 -5.056 1.00 85.31 75 LEU A C 1
ATOM 599 O O . LEU A 1 75 ? -6.437 -9.213 -3.953 1.00 85.31 75 LEU A O 1
ATOM 603 N N . GLY A 1 76 ? -6.487 -9.528 -6.168 1.00 82.38 76 GLY A N 1
ATOM 604 C CA . GLY A 1 76 ? -7.748 -10.277 -6.170 1.00 82.38 76 GLY A CA 1
ATOM 605 C C . GLY A 1 76 ? -8.978 -9.440 -5.786 1.00 82.38 76 GLY A C 1
ATOM 606 O O . GLY A 1 76 ? -10.032 -9.987 -5.481 1.00 82.38 76 GLY A O 1
ATOM 607 N N . LEU A 1 77 ? -8.856 -8.110 -5.808 1.00 79.56 77 LEU A N 1
ATOM 608 C CA . LEU A 1 77 ? -9.912 -7.142 -5.489 1.00 79.56 77 LEU A CA 1
ATOM 609 C C . LEU A 1 77 ? -10.741 -6.734 -6.726 1.00 79.56 77 LEU A C 1
ATOM 611 O O . LEU A 1 77 ? -11.643 -5.906 -6.611 1.00 79.56 77 LEU A O 1
ATOM 615 N N . GLY A 1 78 ? -10.416 -7.268 -7.910 1.00 66.31 78 GLY A N 1
ATOM 616 C CA . GLY A 1 78 ? -11.097 -7.029 -9.190 1.00 66.31 78 GLY A CA 1
ATOM 617 C C . GLY A 1 78 ? -11.840 -8.259 -9.734 1.00 66.31 78 GLY A C 1
ATOM 618 O O . GLY A 1 78 ? -11.852 -9.328 -9.126 1.00 66.31 78 GLY A O 1
ATOM 619 N N . ARG A 1 79 ? -12.479 -8.132 -10.906 1.00 59.38 79 ARG A N 1
ATOM 620 C CA . ARG A 1 79 ? -13.211 -9.243 -11.542 1.00 59.38 79 ARG A CA 1
ATOM 621 C C . ARG A 1 79 ? -12.241 -10.368 -11.937 1.00 59.38 79 ARG A C 1
ATOM 623 O O . ARG A 1 79 ? -11.370 -10.132 -12.762 1.00 59.38 79 ARG A O 1
ATOM 630 N N . ALA A 1 80 ? -12.441 -11.559 -11.358 1.00 52.03 80 ALA A N 1
ATOM 631 C CA . ALA A 1 80 ? -11.784 -12.846 -11.643 1.00 52.03 80 ALA A CA 1
ATOM 632 C C . ALA A 1 80 ? -10.371 -12.737 -12.254 1.00 52.03 80 ALA A C 1
ATOM 634 O O . ALA A 1 80 ? -10.179 -12.925 -13.454 1.00 52.03 80 ALA A O 1
ATOM 635 N N . PHE A 1 81 ? -9.386 -12.448 -11.406 1.00 55.03 81 PHE A N 1
ATOM 636 C CA . PHE A 1 81 ? -7.977 -12.621 -11.740 1.00 55.03 81 PHE A CA 1
ATOM 637 C C . PHE A 1 81 ? -7.669 -14.120 -11.863 1.00 55.03 81 PHE A C 1
ATOM 639 O O . PHE A 1 81 ? -7.947 -14.887 -10.941 1.00 55.03 81 PHE A O 1
ATOM 646 N N . ILE A 1 82 ? -7.119 -14.540 -13.004 1.00 54.75 82 ILE A N 1
ATOM 647 C CA . ILE A 1 82 ? -6.422 -15.823 -13.110 1.00 54.75 82 ILE A CA 1
ATOM 648 C C . ILE A 1 82 ? -4.988 -15.529 -12.688 1.00 54.75 82 ILE A C 1
ATOM 650 O O . ILE A 1 82 ? -4.282 -14.806 -13.391 1.00 54.75 82 ILE A O 1
ATOM 654 N N . GLU A 1 83 ? -4.589 -16.048 -11.528 1.00 52.56 83 GLU A N 1
ATOM 655 C CA . GLU A 1 83 ? -3.193 -16.036 -11.102 1.00 52.56 83 GLU A CA 1
ATOM 656 C C . GLU A 1 83 ? -2.341 -16.623 -12.234 1.00 52.56 83 GLU A C 1
ATOM 658 O O . GLU A 1 83 ? -2.621 -17.746 -12.672 1.00 52.56 83 GLU A O 1
ATOM 663 N N . PRO A 1 84 ? -1.359 -15.880 -12.783 1.00 56.34 84 PRO A N 1
ATOM 664 C CA . PRO A 1 84 ? -0.416 -16.494 -13.691 1.00 56.34 84 PRO A CA 1
ATOM 665 C C . PRO A 1 84 ? 0.270 -17.594 -12.890 1.00 56.34 84 PRO A C 1
ATOM 667 O O . PRO A 1 84 ? 0.951 -17.314 -11.905 1.00 56.34 84 PRO A O 1
ATOM 670 N N . VAL A 1 85 ? 0.047 -18.845 -13.295 1.00 61.69 85 VAL A N 1
ATOM 671 C CA . VAL A 1 85 ? 0.878 -19.956 -12.848 1.00 61.69 85 VAL A CA 1
ATOM 672 C C . VAL A 1 85 ? 2.286 -19.545 -13.242 1.00 61.69 85 VAL A C 1
ATOM 674 O O . VAL A 1 85 ? 2.594 -19.467 -14.433 1.00 61.69 85 VAL A O 1
ATOM 677 N N . TRP A 1 86 ? 3.104 -19.183 -12.255 1.00 55.72 86 TRP A N 1
ATOM 678 C CA . TRP A 1 86 ? 4.540 -19.147 -12.442 1.00 55.72 86 TRP A CA 1
ATOM 679 C C . TRP A 1 86 ? 4.891 -20.583 -12.786 1.00 55.72 86 TRP A C 1
ATOM 681 O O . TRP A 1 86 ? 4.910 -21.457 -11.923 1.00 55.72 86 TRP A O 1
ATOM 691 N N . ASP A 1 87 ? 4.980 -20.859 -14.083 1.00 62.25 87 ASP A N 1
ATOM 692 C CA . ASP A 1 87 ? 5.500 -22.119 -14.562 1.00 62.25 87 ASP A CA 1
ATOM 693 C C . ASP A 1 87 ? 6.957 -22.075 -14.112 1.00 62.25 87 ASP A C 1
ATOM 695 O O . ASP A 1 87 ? 7.783 -21.401 -14.734 1.00 62.25 87 ASP A O 1
ATOM 699 N N . ASP A 1 88 ? 7.233 -22.683 -12.954 1.00 66.00 88 ASP A N 1
ATOM 700 C CA . ASP A 1 8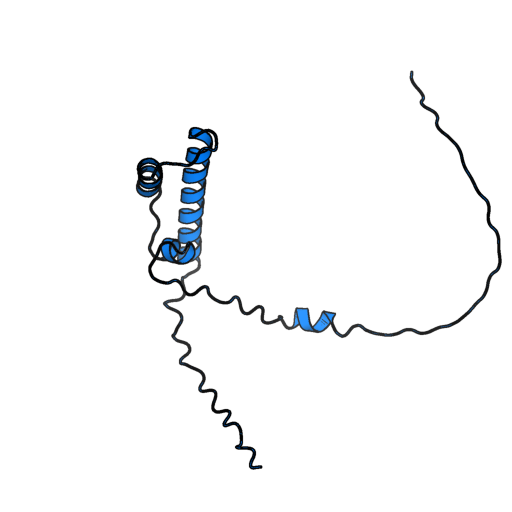8 ? 8.568 -23.025 -12.471 1.00 66.00 88 ASP A CA 1
ATOM 701 C C . ASP A 1 88 ? 9.145 -24.038 -13.465 1.00 66.00 88 ASP A C 1
ATOM 703 O O . ASP A 1 88 ? 9.372 -25.207 -13.159 1.00 66.00 88 ASP A O 1
ATOM 707 N N . VAL A 1 89 ? 9.313 -23.613 -14.718 1.00 67.12 89 VAL A N 1
ATOM 708 C CA . VAL A 1 89 ? 10.023 -24.364 -15.729 1.00 67.12 89 VAL A CA 1
ATOM 709 C C . VAL A 1 89 ? 11.460 -24.332 -15.243 1.00 67.12 89 VAL A C 1
ATOM 711 O O . VAL A 1 89 ? 12.070 -23.257 -15.276 1.00 67.12 89 VAL A O 1
ATOM 714 N N . PRO A 1 90 ? 12.014 -25.467 -14.781 1.00 59.12 90 PRO A N 1
ATOM 715 C CA . PRO A 1 90 ? 13.386 -25.496 -14.323 1.00 59.12 90 PRO A CA 1
ATOM 716 C C . PRO A 1 90 ? 14.250 -24.976 -15.462 1.00 59.12 90 PRO A C 1
ATOM 718 O O . PRO A 1 90 ? 14.236 -25.507 -16.586 1.00 59.12 90 PRO A O 1
ATOM 721 N N . THR A 1 91 ? 14.969 -23.897 -15.172 1.00 63.19 91 THR A N 1
ATOM 722 C CA . THR A 1 91 ? 15.939 -23.352 -16.116 1.00 63.19 91 THR A CA 1
ATOM 723 C C . THR A 1 91 ? 16.990 -24.441 -16.350 1.00 63.19 91 THR A C 1
ATOM 725 O O . THR A 1 91 ? 17.182 -25.316 -15.508 1.00 63.19 91 THR A O 1
ATOM 728 N N . ASP A 1 92 ? 17.664 -24.456 -17.502 1.00 61.66 92 ASP A N 1
ATOM 729 C CA . ASP A 1 92 ? 18.701 -25.465 -17.795 1.00 61.66 92 ASP A CA 1
ATOM 730 C C . ASP A 1 92 ? 19.745 -25.604 -16.663 1.00 61.66 92 ASP A C 1
ATOM 732 O O . ASP A 1 92 ? 20.266 -26.688 -16.421 1.00 61.66 92 ASP A O 1
ATOM 736 N N . GLU A 1 93 ? 19.972 -24.526 -15.908 1.00 59.84 93 GLU A N 1
ATOM 737 C CA . GLU A 1 93 ? 20.778 -24.479 -14.684 1.00 59.84 93 GLU A CA 1
ATOM 738 C C . GLU A 1 93 ? 20.292 -25.453 -13.581 1.00 59.84 93 GLU A C 1
ATOM 740 O O . GLU A 1 93 ? 21.108 -26.148 -12.974 1.00 59.84 93 GLU A O 1
ATOM 745 N N . ASP A 1 94 ? 18.977 -25.575 -13.356 1.00 60.09 94 ASP A N 1
ATOM 746 C CA . ASP A 1 94 ? 18.387 -26.456 -12.330 1.00 60.09 94 ASP A CA 1
ATOM 747 C C . ASP A 1 94 ? 18.545 -27.941 -12.677 1.00 60.09 94 ASP A C 1
ATOM 749 O O . ASP A 1 94 ? 18.716 -28.788 -11.797 1.00 60.09 94 ASP A O 1
ATOM 753 N N . LYS A 1 95 ? 18.561 -28.271 -13.975 1.00 60.12 95 LYS A N 1
ATOM 754 C CA . LYS A 1 95 ? 18.715 -29.649 -14.479 1.00 60.12 95 LYS A CA 1
ATOM 755 C C . LYS A 1 95 ? 20.128 -30.197 -14.280 1.00 60.12 95 LYS A C 1
ATOM 757 O O . LYS A 1 95 ? 20.336 -31.407 -14.314 1.00 60.12 95 LYS A O 1
ATOM 762 N N . ARG A 1 96 ? 21.115 -29.318 -14.079 1.00 56.44 96 ARG A N 1
ATOM 763 C CA . ARG A 1 96 ? 22.529 -29.694 -13.918 1.00 56.44 96 ARG A CA 1
ATOM 764 C C . ARG A 1 96 ? 22.871 -30.139 -12.499 1.00 56.44 96 ARG A C 1
ATOM 766 O O . ARG A 1 96 ? 23.883 -30.804 -12.313 1.00 56.44 96 ARG A O 1
ATOM 773 N N . ARG A 1 97 ? 22.036 -29.816 -11.504 1.00 56.84 97 ARG A N 1
ATOM 774 C CA . ARG A 1 97 ? 22.269 -30.204 -10.100 1.00 56.84 97 ARG A CA 1
ATOM 775 C C . ARG A 1 97 ? 21.834 -31.632 -9.766 1.00 56.84 97 ARG A C 1
ATOM 777 O O . ARG A 1 97 ? 22.282 -32.168 -8.763 1.00 56.84 97 ARG A O 1
ATOM 784 N N . THR A 1 98 ? 20.999 -32.260 -10.593 1.00 53.47 98 THR A N 1
ATOM 785 C CA . THR A 1 98 ? 20.464 -33.616 -10.357 1.00 53.47 98 THR A CA 1
ATOM 786 C C . THR A 1 98 ? 21.276 -34.736 -11.013 1.00 53.47 98 THR A C 1
ATOM 788 O O . THR A 1 98 ? 20.952 -35.899 -10.812 1.00 53.47 98 THR A O 1
ATOM 791 N N . MET A 1 99 ? 22.330 -34.420 -11.776 1.00 54.78 99 MET A N 1
ATOM 792 C CA . MET A 1 99 ? 23.182 -35.421 -12.446 1.00 54.78 99 MET A CA 1
ATOM 793 C C . MET A 1 99 ? 24.593 -35.540 -11.850 1.00 54.78 99 MET A C 1
ATOM 795 O O . MET A 1 99 ? 25.507 -35.996 -12.530 1.00 54.78 99 MET A O 1
ATOM 799 N N . SER A 1 100 ? 24.790 -35.142 -10.592 1.00 58.06 100 SER A N 1
ATOM 800 C CA . SER A 1 100 ? 26.058 -35.361 -9.887 1.00 58.06 100 SER A CA 1
ATOM 801 C C . SER A 1 100 ? 25.894 -36.424 -8.804 1.00 58.06 100 SER A C 1
ATOM 803 O O . SER A 1 100 ? 26.005 -36.119 -7.622 1.00 58.06 100 SER A O 1
ATOM 805 N N . ASP A 1 101 ? 25.644 -37.662 -9.228 1.00 61.84 101 ASP A N 1
ATOM 806 C CA . ASP A 1 101 ? 25.854 -38.856 -8.406 1.00 61.84 101 ASP A CA 1
ATOM 807 C C . ASP A 1 101 ? 27.021 -39.630 -9.030 1.00 61.84 101 ASP A C 1
ATOM 809 O O . ASP A 1 101 ? 26.864 -40.442 -9.942 1.00 61.84 101 ASP A O 1
ATOM 813 N N . SER A 1 102 ? 28.237 -39.273 -8.621 1.00 55.28 102 SER A N 1
ATOM 814 C CA . SER A 1 102 ? 29.424 -40.081 -8.877 1.00 55.28 102 SER A CA 1
ATOM 815 C C . SER A 1 102 ? 29.733 -40.829 -7.587 1.00 55.28 102 SER A C 1
ATOM 817 O O . SER A 1 102 ? 30.404 -40.292 -6.704 1.00 55.28 102 SER A O 1
ATOM 819 N N . GLU A 1 103 ? 29.200 -42.044 -7.467 1.00 55.91 103 GLU A N 1
ATOM 820 C CA . GLU A 1 103 ? 29.570 -42.990 -6.417 1.00 55.91 103 GLU A CA 1
ATOM 821 C C . GLU A 1 103 ? 31.071 -43.283 -6.538 1.00 55.91 103 GLU A C 1
ATOM 823 O O . GLU A 1 103 ? 31.528 -43.872 -7.518 1.00 55.91 103 GLU A O 1
ATOM 828 N N . SER A 1 104 ? 31.858 -42.825 -5.565 1.00 51.59 104 SER A N 1
ATOM 829 C CA . SER A 1 104 ? 33.261 -43.212 -5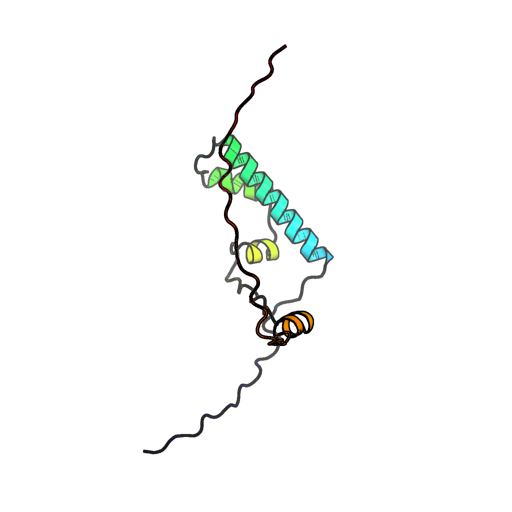.438 1.00 51.59 104 SER A CA 1
ATOM 830 C C . SER A 1 104 ? 33.362 -44.192 -4.277 1.00 51.59 104 SER A C 1
ATOM 832 O O . SER A 1 104 ? 33.474 -43.791 -3.121 1.00 51.59 104 SER A O 1
ATOM 834 N N . ASP A 1 105 ? 33.270 -45.476 -4.608 1.00 58.88 105 ASP A N 1
ATOM 835 C CA . ASP A 1 105 ? 33.496 -46.593 -3.697 1.00 58.88 105 ASP A CA 1
ATOM 836 C C . ASP A 1 105 ? 35.005 -46.833 -3.524 1.00 58.88 105 ASP A C 1
ATOM 838 O O . ASP A 1 105 ? 35.739 -47.020 -4.499 1.00 58.88 105 ASP A O 1
A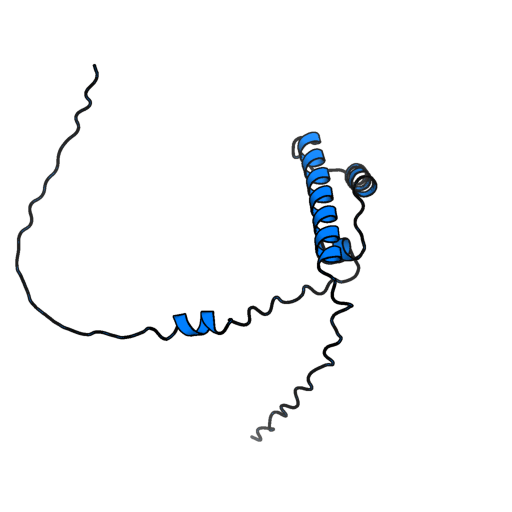TOM 842 N N . SER A 1 106 ? 35.484 -46.806 -2.282 1.00 54.25 106 SER A N 1
ATOM 843 C CA . SER A 1 106 ? 36.783 -47.375 -1.919 1.00 54.25 106 SER A CA 1
ATOM 844 C C . SER A 1 106 ? 36.757 -47.822 -0.457 1.00 54.25 106 SER A C 1
ATOM 846 O O . SER A 1 106 ? 36.826 -46.998 0.459 1.00 54.25 106 SER A O 1
ATOM 848 N N . GLU A 1 107 ? 36.646 -49.135 -0.254 1.00 55.69 107 GLU A N 1
ATOM 849 C CA . GLU A 1 107 ? 36.694 -49.812 1.043 1.00 55.69 107 GLU A CA 1
ATOM 850 C C . GLU A 1 107 ? 38.106 -49.877 1.667 1.00 55.69 107 GLU A C 1
ATOM 852 O O . GLU A 1 107 ? 39.101 -50.153 1.001 1.00 55.69 107 GLU A O 1
ATOM 857 N N . ALA A 1 108 ? 38.094 -49.749 3.001 1.00 50.53 108 ALA A N 1
ATOM 858 C CA . ALA A 1 108 ? 38.950 -50.357 4.029 1.00 50.53 108 ALA A CA 1
ATOM 859 C C . ALA A 1 108 ? 40.439 -49.963 4.173 1.00 50.53 108 ALA A C 1
ATOM 861 O O . ALA A 1 108 ? 41.318 -50.529 3.535 1.00 50.53 108 ALA A O 1
ATOM 862 N N . GLU A 1 109 ? 40.737 -49.227 5.255 1.00 45.38 109 GLU A N 1
ATOM 863 C CA . GLU A 1 109 ? 41.819 -49.626 6.168 1.00 45.38 109 GLU A CA 1
ATOM 864 C C . GLU A 1 109 ? 41.422 -49.374 7.633 1.00 45.38 109 GLU A C 1
ATOM 866 O O . GLU A 1 109 ? 40.944 -48.309 8.020 1.00 45.38 109 GLU A O 1
ATOM 871 N N . LYS A 1 110 ? 41.558 -50.426 8.440 1.00 54.38 110 LYS A N 1
ATOM 872 C CA . LYS A 1 110 ? 41.126 -50.536 9.832 1.00 54.38 110 LYS A CA 1
ATOM 873 C C . LYS A 1 110 ? 42.287 -50.106 10.736 1.00 54.38 110 LYS A C 1
ATOM 875 O O . LYS A 1 110 ? 43.271 -50.831 10.832 1.00 54.38 110 LYS A O 1
ATOM 880 N N . GLY A 1 111 ? 42.167 -48.956 11.397 1.00 47.91 111 GLY A N 1
ATOM 881 C CA . GLY A 1 111 ? 43.094 -48.487 12.433 1.00 47.91 111 GLY A CA 1
ATOM 882 C C . GLY A 1 111 ? 42.390 -48.408 13.786 1.00 47.91 111 GLY A C 1
ATOM 883 O O . GLY A 1 111 ? 41.451 -47.639 13.957 1.00 47.91 111 GLY A O 1
ATOM 884 N N . ASP A 1 112 ? 42.819 -49.261 14.706 1.00 49.03 112 ASP A N 1
ATOM 885 C CA . ASP A 1 112 ? 42.221 -49.579 16.004 1.00 49.03 112 ASP A CA 1
ATOM 886 C C . ASP A 1 112 ? 42.602 -48.556 17.103 1.00 49.03 112 ASP A C 1
ATOM 888 O O . ASP A 1 112 ? 43.758 -48.151 17.163 1.00 49.03 112 ASP A O 1
ATOM 892 N N . LEU A 1 113 ? 41.629 -48.224 17.972 1.00 46.06 113 LEU A N 1
ATOM 893 C CA . LEU A 1 113 ? 41.698 -47.723 19.371 1.00 46.06 113 LEU A CA 1
ATOM 894 C C . LEU A 1 113 ? 42.561 -46.465 19.683 1.00 46.06 113 LEU A C 1
ATOM 896 O O . LEU A 1 113 ? 43.728 -46.366 19.341 1.00 46.06 113 LEU A O 1
ATOM 900 N N . LEU A 1 114 ? 42.079 -45.460 20.427 1.00 49.03 114 LEU A N 1
ATOM 901 C CA . LEU A 1 114 ? 41.720 -45.540 21.849 1.00 49.03 114 LEU A CA 1
ATOM 902 C C . LEU A 1 114 ? 40.796 -44.385 22.279 1.00 49.03 114 LEU A C 1
ATOM 904 O O . LEU A 1 114 ? 40.994 -43.227 21.917 1.00 49.03 114 LEU A O 1
ATOM 908 N N . ALA A 1 115 ? 39.830 -44.726 23.130 1.00 57.47 115 ALA A N 1
ATOM 909 C CA . ALA A 1 115 ? 39.042 -43.807 23.938 1.00 57.47 115 ALA A CA 1
ATOM 910 C C . ALA A 1 115 ? 39.915 -43.090 24.974 1.00 57.47 115 ALA A C 1
ATOM 912 O O . ALA A 1 115 ? 40.677 -43.774 25.650 1.00 57.47 115 ALA A O 1
ATOM 913 N N . ILE A 1 116 ? 39.723 -41.779 25.177 1.00 54.44 116 ILE A N 1
ATOM 914 C CA . ILE A 1 116 ? 39.934 -41.130 26.481 1.00 54.44 116 ILE A CA 1
ATOM 915 C C . ILE A 1 116 ? 38.874 -40.032 26.672 1.00 54.44 116 ILE A C 1
ATOM 917 O O . ILE A 1 116 ? 38.844 -39.014 25.988 1.00 54.44 116 ILE A O 1
ATOM 921 N N . GLU A 1 117 ? 37.989 -40.328 27.614 1.00 54.91 117 GLU A N 1
ATOM 922 C CA . GLU A 1 117 ? 37.102 -39.457 28.378 1.00 54.91 117 GLU A CA 1
ATOM 923 C C . GLU A 1 117 ? 37.830 -38.225 28.946 1.00 54.91 117 GLU A C 1
ATOM 925 O O . GLU A 1 117 ? 38.923 -38.338 29.496 1.00 54.91 117 GLU A O 1
ATOM 930 N N . GLY A 1 118 ? 37.211 -37.048 28.848 1.00 44.28 118 GLY A N 1
ATOM 931 C CA . GLY A 1 118 ? 37.758 -35.805 29.391 1.00 44.28 118 GLY A CA 1
ATOM 932 C C . GLY A 1 118 ? 36.662 -34.830 29.800 1.00 44.28 118 GLY A C 1
ATOM 933 O O . GLY A 1 118 ? 36.356 -33.887 29.080 1.00 44.28 118 GLY A O 1
ATOM 934 N N . THR A 1 119 ? 36.051 -35.089 30.950 1.00 47.47 119 THR A N 1
ATOM 935 C CA . THR A 1 119 ? 35.240 -34.151 31.739 1.00 47.47 119 THR A CA 1
ATOM 936 C C . THR A 1 119 ? 36.091 -33.033 32.366 1.00 47.47 119 THR A C 1
ATOM 938 O O . THR A 1 119 ? 37.178 -33.322 32.861 1.00 47.47 119 THR A O 1
ATOM 941 N N . GLY A 1 120 ? 35.533 -31.818 32.485 1.00 43.47 120 GLY A N 1
ATOM 942 C CA . GLY A 1 120 ? 35.982 -30.745 33.402 1.00 43.47 120 GLY A CA 1
ATOM 943 C C . GLY A 1 120 ? 36.782 -29.619 32.721 1.00 43.47 120 GLY A C 1
ATOM 944 O O . GLY A 1 120 ? 37.651 -29.898 31.910 1.00 43.47 120 GLY A O 1
ATOM 945 N N . GLY A 1 121 ? 36.562 -28.327 32.973 1.00 51.19 121 GLY A N 1
ATOM 946 C CA . GLY A 1 121 ? 35.795 -27.674 34.026 1.00 51.19 121 GLY A CA 1
ATOM 947 C C . GLY A 1 121 ? 35.609 -26.174 33.751 1.00 51.19 121 GLY A C 1
ATOM 948 O O . GLY A 1 121 ? 36.251 -25.576 32.889 1.00 51.19 121 GLY A O 1
ATOM 949 N N . ASP A 1 122 ? 34.659 -25.640 34.495 1.00 55.53 122 ASP A N 1
ATOM 950 C CA . ASP A 1 122 ? 34.379 -24.260 34.860 1.00 55.53 122 ASP A CA 1
ATOM 951 C C . ASP A 1 122 ? 35.589 -23.507 35.443 1.00 55.53 122 ASP A C 1
ATOM 953 O O . ASP A 1 122 ? 36.343 -24.040 36.253 1.00 55.53 122 ASP A O 1
ATOM 957 N N . ALA A 1 123 ? 35.732 -22.234 35.064 1.00 54.06 123 ALA A N 1
ATOM 958 C CA . ALA A 1 123 ? 36.384 -21.211 35.879 1.00 54.06 123 ALA A CA 1
ATOM 959 C C . ALA A 1 123 ? 35.927 -19.820 35.409 1.00 54.06 123 ALA A C 1
ATOM 961 O O . ALA A 1 123 ? 36.430 -19.284 34.419 1.00 54.06 123 ALA A O 1
ATOM 962 N N . ASP A 1 124 ? 34.961 -19.262 36.138 1.00 50.72 124 ASP A N 1
ATOM 963 C CA . ASP A 1 124 ? 34.751 -17.822 36.257 1.00 50.72 124 ASP A CA 1
ATOM 964 C C . ASP A 1 124 ? 36.049 -17.163 36.749 1.00 50.72 124 ASP A C 1
ATOM 966 O O . ASP A 1 124 ? 36.678 -17.637 37.697 1.00 50.72 124 ASP A O 1
ATOM 970 N N . MET A 1 125 ? 36.447 -16.061 36.121 1.00 65.69 125 MET A N 1
ATOM 971 C CA . MET A 1 125 ? 37.449 -15.140 36.658 1.00 65.69 125 MET A CA 1
ATOM 972 C C . MET A 1 125 ? 36.814 -13.751 36.662 1.00 65.69 125 MET A C 1
ATOM 974 O O . MET A 1 125 ? 36.797 -13.066 35.640 1.00 65.69 125 MET A O 1
ATOM 978 N N . ASP A 1 126 ? 36.254 -13.391 37.815 1.00 58.22 126 ASP A N 1
ATOM 979 C CA . ASP A 1 126 ? 36.015 -12.008 38.217 1.00 58.22 126 ASP A CA 1
ATOM 980 C C . ASP A 1 126 ? 37.359 -11.354 38.582 1.00 58.22 126 ASP A C 1
ATOM 982 O O . ASP A 1 126 ? 38.130 -11.923 39.359 1.00 58.22 126 ASP A O 1
ATOM 986 N N . GLU A 1 127 ? 37.596 -10.140 38.081 1.00 55.31 127 GLU A N 1
ATOM 987 C CA . GLU A 1 127 ? 38.254 -9.049 38.823 1.00 55.31 127 GLU A CA 1
ATOM 988 C C . GLU A 1 127 ? 37.806 -7.681 38.287 1.00 55.31 127 GLU A C 1
ATOM 990 O O . GLU A 1 127 ? 37.820 -7.483 37.047 1.00 55.31 127 GLU A O 1
#

Radius of 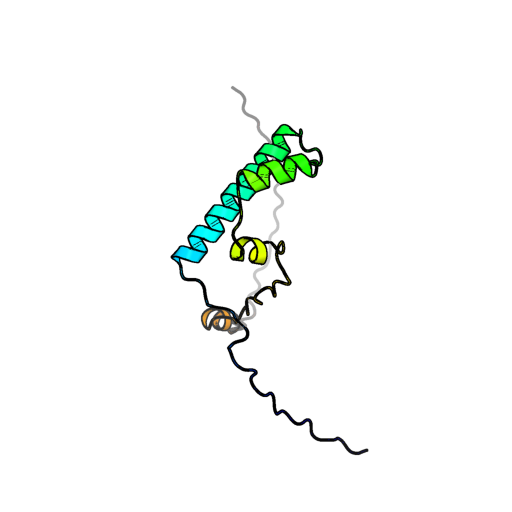gyration: 30.86 Å; chains: 1; bounding box: 59×64×69 Å

Foldseek 3Di:
DDDDDDPPPPPPDPPCPDDDDDDPVRVVVQVVLVVQLVVLVVVVCVVVVNDDDDPVSNVVSCVVRPHDQVNCLVVVNHDDRDPPPPPPPPDVVNVVVVPPDDDDDDDDDDDDDDDDDDDDDDDDDDD

Secondary structure (DSSP, 8-state):
--------------TT-S-PPPPHHHHHHHHHHHHHHHHHHHHHHHHTTTPPPPHHHHHHHHHHS---HHHHHHTT-SS------------HHHHTSSS----------------------------

Organism: Solanum tuberosum (NCBI:txid4113)

pLDDT: mean 72.27, std 19.64, range [42.28, 98.0]

Sequence (127 aa):
MFTTPLDITKTKGPENMHGPTLTTAERNWRDEMIMVRMFGLEMLHHRNGCRASTQEQLDEVATKYPLNEQAHALLGLGRAFIEPVWDDVPTDEDKRRTMSDSESDSEAEKGDLLAIEGTGGDADMDE